Protein AF-A0A2M8Q648-F1 (afdb_monomer_lite)

Sequence (97 aa):
HCGGAPLAAVALETSASSARLRTTCADAYKGLIDAFAQKLTQAGYPLQQAQALATTIVASIEGAVILSRTQQSTSPMEQVRAALRTLLTQARAKRQD

InterPro domains:
  IPR036271 Tetracyclin repressor-like, C-terminal domain superfamily [SSF48498] (3-88)
  IPR054156 Transcriptional regulator LmrA/YxaF-like, C-terminal domain [PF21993] (3-82)

Radius of gyration: 15.3 Å; chains: 1; bounding box: 38×25×40 Å

Secondary structure (DSSP, 8-state):
------HHHHHHHHHTT-HHHHHHHHHHHHHHHHHHHHHHHHTT--HHHHHHHHHHHHHHHHHHHHHHHHTT-SHHHHHHHHHHHHHHHHHHHTT--

Foldseek 3Di:
DPPPQQLVVVLVVCVVPDPVVVVVSVVVLVVQLVVQLVVVVVVPADSVVSSVLSNVLSVQCSVLSVVCVVVVHNVSVVVSVVVSVVVSVVSVVVVVD

Structure (mmCIF, N/CA/C/O backbone):
data_AF-A0A2M8Q648-F1
#
_entry.id   AF-A0A2M8Q648-F1
#
loop_
_atom_site.group_PDB
_atom_site.id
_atom_site.type_symbol
_atom_site.label_atom_id
_atom_site.label_alt_id
_atom_site.label_comp_id
_atom_site.label_asym_id
_atom_site.label_entity_id
_atom_site.label_seq_id
_atom_site.pdbx_PDB_ins_code
_atom_site.Cartn_x
_atom_site.Cartn_y
_atom_site.Cartn_z
_atom_site.occupancy
_atom_site.B_iso_or_equiv
_atom_site.auth_seq_id
_atom_site.auth_comp_id
_atom_site.auth_asym_id
_atom_site.auth_atom_id
_atom_site.pdbx_PDB_model_num
ATOM 1 N N . HIS A 1 1 ? 20.147 -14.021 -3.816 1.00 32.44 1 HIS A N 1
ATOM 2 C CA . HIS A 1 1 ? 19.878 -12.618 -3.449 1.00 32.44 1 HIS A CA 1
ATOM 3 C C . HIS A 1 1 ? 18.477 -12.264 -3.952 1.00 32.44 1 HIS A C 1
ATOM 5 O O . HIS A 1 1 ? 18.268 -12.133 -5.147 1.00 32.44 1 HIS A O 1
ATOM 11 N N . CYS A 1 2 ? 17.465 -12.200 -3.089 1.00 31.33 2 CYS A N 1
ATOM 12 C CA . CYS A 1 2 ? 16.137 -11.758 -3.527 1.00 31.33 2 CYS A CA 1
ATOM 13 C C . CYS A 1 2 ? 16.141 -10.231 -3.547 1.00 31.33 2 CYS A C 1
ATOM 15 O O . CYS A 1 2 ? 15.837 -9.587 -2.547 1.00 31.33 2 CYS A O 1
ATOM 17 N N . GLY A 1 3 ? 16.576 -9.647 -4.665 1.00 42.22 3 GLY A N 1
ATOM 18 C CA . GLY A 1 3 ? 16.431 -8.217 -4.903 1.00 42.22 3 GLY A CA 1
ATOM 19 C C . GLY A 1 3 ? 14.945 -7.913 -5.029 1.00 42.22 3 GLY A C 1
ATOM 20 O O . GLY A 1 3 ? 14.403 -8.016 -6.121 1.00 42.22 3 GLY A O 1
ATOM 21 N N . GLY A 1 4 ? 14.278 -7.603 -3.914 1.00 43.22 4 GLY A N 1
ATOM 22 C CA . GLY A 1 4 ? 12.852 -7.276 -3.868 1.00 43.22 4 GLY A CA 1
ATOM 23 C C . GLY A 1 4 ? 12.591 -5.956 -4.575 1.00 43.22 4 GLY A C 1
ATOM 24 O O . GLY A 1 4 ? 12.537 -4.914 -3.922 1.00 43.22 4 GLY A O 1
ATOM 25 N N . ALA A 1 5 ? 12.578 -5.979 -5.911 1.00 54.47 5 ALA A N 1
ATOM 26 C CA . ALA A 1 5 ? 12.168 -4.855 -6.735 1.00 54.47 5 ALA A CA 1
ATOM 27 C C . ALA A 1 5 ? 10.765 -4.416 -6.322 1.00 54.47 5 ALA A C 1
ATOM 29 O O . ALA A 1 5 ? 9.950 -5.292 -6.031 1.00 54.47 5 ALA A O 1
ATOM 30 N N . PRO A 1 6 ? 10.486 -3.099 -6.255 1.00 61.62 6 PRO A N 1
ATOM 31 C CA . PRO A 1 6 ? 9.113 -2.660 -6.094 1.00 61.62 6 PRO A CA 1
ATOM 32 C C . PRO A 1 6 ? 8.298 -3.344 -7.183 1.00 61.62 6 PRO A C 1
ATOM 34 O O . PRO A 1 6 ? 8.748 -3.413 -8.337 1.00 61.62 6 PRO A O 1
ATOM 37 N N . LEU A 1 7 ? 7.127 -3.870 -6.818 1.00 64.75 7 LEU A N 1
ATOM 38 C CA . LEU A 1 7 ? 6.222 -4.465 -7.796 1.00 64.75 7 LEU A CA 1
ATOM 39 C C . LEU A 1 7 ? 5.955 -3.461 -8.922 1.00 64.75 7 LEU A C 1
ATOM 41 O O . LEU A 1 7 ? 5.717 -3.886 -10.045 1.00 64.75 7 LEU A O 1
ATOM 45 N N . ALA A 1 8 ? 6.092 -2.156 -8.650 1.00 60.22 8 ALA A N 1
ATOM 46 C CA . ALA A 1 8 ? 5.895 -1.088 -9.613 1.00 60.22 8 ALA A CA 1
ATOM 47 C C . ALA A 1 8 ? 7.000 -1.066 -10.665 1.00 60.22 8 ALA A C 1
ATOM 49 O O . ALA A 1 8 ? 6.693 -0.878 -11.833 1.00 60.22 8 ALA A O 1
ATOM 50 N N . ALA A 1 9 ? 8.262 -1.303 -10.291 1.00 61.34 9 ALA A N 1
ATOM 51 C CA . ALA A 1 9 ? 9.359 -1.384 -11.258 1.00 61.34 9 ALA A CA 1
ATOM 52 C C . ALA A 1 9 ? 9.197 -2.611 -12.161 1.00 61.34 9 ALA A C 1
ATOM 54 O O . ALA A 1 9 ? 9.260 -2.487 -13.380 1.00 61.34 9 ALA A O 1
ATOM 55 N N . VAL A 1 10 ? 8.860 -3.769 -11.577 1.00 61.28 10 VAL A N 1
ATOM 56 C CA . VAL A 1 10 ? 8.542 -4.975 -12.358 1.00 61.28 10 VAL A CA 1
ATOM 57 C C . VAL A 1 10 ? 7.332 -4.717 -13.254 1.00 61.28 10 VAL A C 1
ATOM 59 O O . VAL A 1 10 ? 7.386 -5.000 -14.443 1.00 61.28 10 VAL A O 1
ATOM 62 N N . ALA A 1 11 ? 6.257 -4.132 -12.733 1.00 58.12 11 ALA A N 1
ATOM 63 C CA . ALA A 1 11 ? 5.057 -3.837 -13.503 1.00 58.12 11 ALA A CA 1
ATOM 64 C C . ALA A 1 11 ? 5.322 -2.818 -14.623 1.00 58.12 11 ALA A C 1
ATOM 66 O O . ALA A 1 11 ? 4.816 -3.011 -15.722 1.00 58.12 11 ALA A O 1
ATOM 67 N N . LEU A 1 12 ? 6.126 -1.777 -14.391 1.00 57.72 12 LEU A N 1
ATOM 68 C CA . LEU A 1 12 ? 6.439 -0.735 -15.375 1.00 57.72 12 LEU A CA 1
ATOM 69 C C . LEU A 1 12 ? 7.328 -1.267 -16.502 1.00 57.72 12 LEU A C 1
ATOM 71 O O . LEU A 1 12 ? 6.906 -1.180 -17.657 1.00 57.72 12 LEU A O 1
ATOM 75 N N . GLU A 1 13 ? 8.469 -1.900 -16.194 1.00 56.34 13 GLU A N 1
ATOM 76 C CA . GLU A 1 13 ? 9.337 -2.532 -17.209 1.00 56.34 13 GLU A CA 1
ATOM 77 C C . GLU A 1 13 ? 8.578 -3.595 -18.018 1.00 56.34 13 GLU A C 1
ATOM 79 O O . GLU A 1 13 ? 8.767 -3.743 -19.226 1.00 56.34 13 GLU A O 1
ATOM 84 N N . THR A 1 14 ? 7.674 -4.322 -17.362 1.00 52.47 14 THR A N 1
ATOM 85 C CA . THR A 1 14 ? 7.005 -5.477 -17.967 1.00 52.47 14 THR A CA 1
ATOM 86 C C . THR A 1 14 ? 5.700 -5.109 -18.683 1.00 52.47 14 THR A C 1
ATOM 88 O O . THR A 1 14 ? 5.289 -5.793 -19.627 1.00 52.47 14 THR A O 1
ATOM 91 N N . SER A 1 15 ? 5.055 -4.000 -18.304 1.00 52.34 15 SER A N 1
ATOM 92 C CA . SER A 1 15 ? 3.818 -3.528 -18.938 1.00 52.34 15 SER A CA 1
ATOM 93 C C . SER A 1 15 ? 3.994 -3.191 -20.414 1.00 52.34 15 SER A C 1
ATOM 95 O O . SER A 1 15 ? 3.061 -3.400 -21.194 1.00 52.34 15 SER A O 1
ATOM 97 N N . ALA A 1 16 ? 5.195 -2.768 -20.806 1.00 52.38 16 ALA A N 1
ATOM 98 C CA . ALA A 1 16 ? 5.562 -2.495 -22.188 1.00 52.38 16 ALA A CA 1
ATOM 99 C C . ALA A 1 16 ? 5.745 -3.771 -23.039 1.00 52.38 16 ALA A C 1
ATOM 101 O O . ALA A 1 16 ? 5.706 -3.686 -24.262 1.00 52.38 16 ALA A O 1
ATOM 102 N N . SER A 1 17 ? 5.911 -4.953 -22.423 1.00 57.56 17 SER A N 1
ATOM 103 C CA . SER A 1 17 ? 6.374 -6.169 -23.115 1.00 57.56 17 SER A CA 1
ATOM 104 C C . SER A 1 17 ? 5.333 -7.301 -23.213 1.00 57.56 17 SER A C 1
ATOM 106 O O . SER A 1 17 ? 5.370 -8.075 -24.168 1.00 57.56 17 SER A O 1
ATOM 108 N N . SER A 1 18 ? 4.360 -7.419 -22.290 1.00 64.12 18 SER A N 1
ATOM 109 C CA . SER A 1 18 ? 3.352 -8.500 -22.358 1.00 64.12 18 SER A CA 1
ATOM 110 C C . SER A 1 18 ? 2.042 -8.214 -21.613 1.00 64.12 18 SER A C 1
ATOM 112 O O . SER A 1 18 ? 2.034 -7.890 -20.426 1.00 64.12 18 SER A O 1
ATOM 114 N N . ALA A 1 19 ? 0.904 -8.429 -22.286 1.00 70.25 19 ALA A N 1
ATOM 115 C CA . ALA A 1 19 ? -0.433 -8.296 -21.697 1.00 70.25 19 ALA A CA 1
ATOM 116 C C . ALA A 1 19 ? -0.683 -9.265 -20.531 1.00 70.25 19 ALA A C 1
ATOM 118 O O . ALA A 1 19 ? -1.300 -8.881 -19.543 1.00 70.25 19 ALA A O 1
ATOM 119 N N . ARG A 1 20 ? -0.150 -10.492 -20.614 1.00 70.50 20 ARG A N 1
ATOM 120 C CA . ARG A 1 20 ? -0.288 -11.509 -19.560 1.00 70.50 20 ARG A CA 1
ATOM 121 C C . ARG A 1 20 ? 0.333 -11.037 -18.245 1.00 70.50 20 ARG A C 1
ATOM 123 O O . ARG A 1 20 ? -0.266 -11.195 -17.190 1.00 70.50 20 ARG A O 1
ATOM 130 N N . LEU A 1 21 ? 1.514 -10.431 -18.322 1.00 65.94 21 LEU A N 1
ATOM 131 C CA . LEU A 1 21 ? 2.243 -9.970 -17.143 1.00 65.94 21 LEU A CA 1
ATOM 132 C C . LEU A 1 21 ? 1.594 -8.725 -16.521 1.00 65.94 21 LEU A C 1
ATOM 134 O O . LEU A 1 21 ? 1.547 -8.627 -15.298 1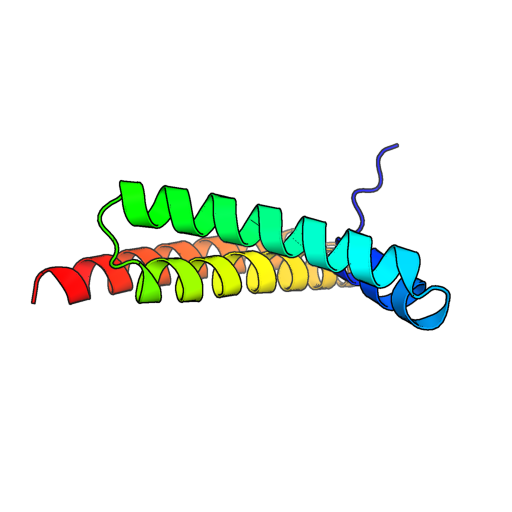.00 65.94 21 LEU A O 1
ATOM 138 N N . ARG A 1 22 ? 0.994 -7.833 -17.330 1.00 73.06 22 ARG A N 1
ATOM 139 C CA . ARG A 1 22 ? 0.154 -6.736 -16.808 1.00 73.06 22 ARG A CA 1
ATOM 140 C C . ARG A 1 22 ? -0.996 -7.257 -15.953 1.00 73.06 22 ARG A C 1
ATOM 142 O O . ARG A 1 22 ? -1.201 -6.745 -14.857 1.00 73.06 22 ARG A O 1
ATOM 149 N N . THR A 1 23 ? -1.715 -8.272 -16.435 1.00 78.56 23 THR A N 1
ATOM 150 C CA . THR A 1 23 ? -2.818 -8.893 -15.687 1.00 78.56 23 THR A CA 1
ATOM 151 C C . THR A 1 23 ? -2.322 -9.492 -14.375 1.00 78.56 23 THR A C 1
ATOM 153 O O . THR A 1 23 ? -2.863 -9.171 -13.326 1.00 78.56 23 THR A O 1
ATOM 156 N N . THR A 1 24 ? -1.229 -10.260 -14.399 1.00 79.56 24 THR A N 1
ATOM 157 C CA . THR A 1 24 ? -0.661 -10.846 -13.175 1.00 79.56 24 THR A CA 1
ATOM 158 C C . THR A 1 24 ? -0.238 -9.786 -12.151 1.00 79.56 24 THR A C 1
ATOM 160 O O . THR A 1 24 ? -0.507 -9.944 -10.963 1.00 79.56 24 THR A O 1
ATOM 163 N N . CYS A 1 25 ? 0.393 -8.688 -12.582 1.00 79.00 25 CYS A N 1
ATOM 164 C CA . CYS A 1 25 ? 0.740 -7.585 -11.682 1.00 79.00 25 CYS A CA 1
ATOM 165 C C . CYS A 1 25 ? -0.508 -6.891 -11.117 1.00 79.00 25 CYS A C 1
ATOM 167 O O . CYS A 1 25 ? -0.543 -6.585 -9.926 1.00 79.00 25 CYS A O 1
ATOM 169 N N . ALA A 1 26 ? -1.532 -6.661 -11.944 1.00 84.44 26 ALA A N 1
ATOM 170 C CA . ALA A 1 26 ? -2.794 -6.077 -11.495 1.00 84.44 26 ALA A CA 1
ATOM 171 C C . ALA A 1 26 ? -3.480 -6.959 -10.440 1.00 84.44 26 ALA A C 1
ATOM 173 O O . ALA A 1 26 ? -3.916 -6.444 -9.412 1.00 84.44 26 ALA A O 1
ATOM 174 N N . ASP A 1 27 ? -3.496 -8.277 -10.645 1.00 85.94 27 ASP A N 1
ATOM 175 C CA . ASP A 1 27 ? -4.055 -9.239 -9.691 1.00 85.94 27 ASP A CA 1
ATOM 176 C C . ASP A 1 27 ? -3.258 -9.269 -8.381 1.00 85.94 27 ASP A C 1
ATOM 178 O O . ASP A 1 27 ? -3.843 -9.287 -7.297 1.00 85.94 27 ASP A O 1
ATOM 182 N N . ALA A 1 28 ? -1.925 -9.202 -8.456 1.00 87.19 28 ALA A N 1
ATOM 183 C CA . ALA A 1 28 ? -1.071 -9.129 -7.272 1.00 87.19 28 ALA A CA 1
ATOM 184 C C . ALA A 1 28 ? -1.339 -7.853 -6.455 1.00 87.19 28 ALA A C 1
ATOM 186 O O . ALA A 1 28 ? -1.520 -7.921 -5.237 1.00 87.19 28 ALA A O 1
ATOM 187 N N . TYR A 1 29 ? -1.430 -6.694 -7.116 1.00 88.00 29 TYR A N 1
ATOM 188 C CA . TYR A 1 29 ? -1.778 -5.441 -6.447 1.00 88.00 29 TYR A CA 1
ATOM 189 C C . TYR A 1 29 ? -3.178 -5.465 -5.857 1.00 88.00 29 TYR A C 1
ATOM 191 O O . TYR A 1 29 ? -3.365 -5.028 -4.722 1.00 88.00 29 TYR A O 1
ATOM 199 N N . LYS A 1 30 ? -4.147 -6.003 -6.599 1.00 92.06 30 LYS A N 1
ATOM 200 C CA . LYS A 1 30 ? -5.510 -6.184 -6.110 1.00 92.06 30 LYS A CA 1
ATOM 201 C C . LYS A 1 30 ? -5.516 -7.038 -4.843 1.00 92.06 30 LYS A C 1
ATOM 203 O O . LYS A 1 30 ? -6.093 -6.614 -3.850 1.00 92.06 30 LYS A O 1
ATOM 208 N N . GLY A 1 31 ? -4.799 -8.162 -4.832 1.00 91.94 31 GLY A N 1
ATOM 209 C CA . GLY A 1 31 ? -4.679 -9.025 -3.655 1.00 91.94 31 GLY A CA 1
ATOM 210 C C . GLY A 1 31 ? -4.074 -8.315 -2.439 1.00 91.94 31 GLY A C 1
ATOM 211 O O . GLY A 1 31 ? -4.573 -8.470 -1.324 1.00 91.94 31 GLY A O 1
ATOM 212 N N . LEU A 1 32 ? -3.040 -7.490 -2.639 1.00 92.25 32 LEU A N 1
ATOM 213 C CA . LEU A 1 32 ? -2.452 -6.686 -1.561 1.00 92.25 32 LEU A CA 1
ATOM 214 C C . LEU A 1 32 ? -3.433 -5.634 -1.027 1.00 92.25 32 LEU A C 1
ATOM 216 O O . LEU A 1 32 ? -3.600 -5.513 0.188 1.00 92.25 32 LEU A O 1
ATOM 220 N N . ILE A 1 33 ? -4.092 -4.889 -1.920 1.00 96.00 33 ILE A N 1
ATOM 221 C CA . ILE A 1 33 ? -5.084 -3.870 -1.550 1.00 96.00 33 ILE A CA 1
ATOM 222 C C . ILE A 1 33 ? -6.246 -4.519 -0.793 1.00 96.00 33 ILE A C 1
ATOM 224 O O . ILE A 1 33 ? -6.617 -4.034 0.274 1.00 96.00 33 ILE A O 1
ATOM 228 N N . ASP A 1 34 ? -6.771 -5.640 -1.286 1.00 96.75 34 ASP A N 1
ATOM 229 C CA . ASP A 1 34 ? -7.882 -6.357 -0.661 1.00 96.75 34 ASP A CA 1
ATOM 230 C C . ASP A 1 34 ? -7.492 -6.871 0.737 1.00 96.75 34 ASP A C 1
ATOM 232 O O . ASP A 1 34 ? -8.264 -6.723 1.688 1.00 96.75 34 ASP A O 1
ATOM 236 N N . ALA A 1 35 ? -6.265 -7.377 0.916 1.00 96.69 35 ALA A N 1
ATOM 237 C CA . ALA A 1 35 ? -5.765 -7.810 2.223 1.00 96.69 35 ALA A CA 1
ATOM 238 C C . ALA A 1 35 ? -5.658 -6.650 3.234 1.00 96.69 35 ALA A C 1
ATOM 240 O O . ALA A 1 35 ? -6.034 -6.802 4.403 1.00 96.69 35 ALA A O 1
ATOM 241 N N . PHE A 1 36 ? -5.172 -5.479 2.808 1.00 96.94 36 PHE A N 1
ATOM 242 C CA . PHE A 1 36 ? -5.142 -4.288 3.665 1.00 96.94 36 PHE A CA 1
ATOM 243 C C . PHE A 1 36 ? -6.549 -3.770 3.970 1.00 96.94 36 PHE A C 1
ATOM 245 O O . PHE A 1 36 ? -6.840 -3.461 5.128 1.00 96.94 36 PHE A O 1
ATOM 252 N N . ALA A 1 37 ? -7.431 -3.718 2.971 1.00 97.69 37 ALA A N 1
ATOM 253 C CA . ALA A 1 37 ? -8.811 -3.279 3.144 1.00 97.69 37 ALA A CA 1
ATOM 254 C C . ALA A 1 37 ? -9.543 -4.184 4.141 1.00 97.69 37 ALA A C 1
ATOM 256 O O . ALA A 1 37 ? -10.166 -3.683 5.073 1.00 97.69 37 ALA A O 1
ATOM 257 N N . GLN A 1 38 ? -9.377 -5.506 4.031 1.00 97.69 38 GLN A N 1
ATOM 258 C CA . GLN A 1 38 ? -9.956 -6.465 4.969 1.00 97.69 38 GLN A CA 1
ATOM 259 C C . GLN A 1 38 ? -9.465 -6.229 6.403 1.00 97.69 38 GLN A C 1
ATOM 261 O O . GLN A 1 38 ? -10.275 -6.192 7.331 1.00 97.69 38 GLN A O 1
ATOM 266 N N . LYS A 1 39 ? -8.156 -6.023 6.601 1.00 96.75 39 LYS A N 1
ATOM 267 C CA . LYS A 1 39 ? -7.592 -5.713 7.926 1.00 96.75 39 LYS A CA 1
ATOM 268 C C . LYS A 1 39 ? -8.149 -4.411 8.501 1.00 96.75 39 LYS A C 1
ATOM 270 O O . LYS A 1 39 ? -8.458 -4.353 9.689 1.00 96.75 39 LYS A O 1
ATOM 275 N N . LEU A 1 40 ? -8.296 -3.377 7.677 1.00 96.31 40 LEU A N 1
ATOM 276 C CA . LEU A 1 40 ? -8.876 -2.102 8.098 1.00 96.31 40 LEU A CA 1
ATOM 277 C C . LEU A 1 40 ? -10.364 -2.258 8.437 1.00 96.31 40 LEU A C 1
ATOM 279 O O . LEU A 1 40 ? -10.804 -1.790 9.482 1.00 96.31 40 LEU A O 1
ATOM 283 N N . THR A 1 41 ? -11.140 -2.988 7.640 1.00 96.31 41 THR A N 1
ATOM 284 C CA . THR A 1 41 ? -12.544 -3.276 7.966 1.00 96.31 41 THR A CA 1
ATOM 285 C C . THR A 1 41 ? -12.674 -4.050 9.282 1.00 96.31 41 THR A C 1
ATOM 287 O O . THR A 1 41 ? -13.483 -3.673 10.126 1.00 96.31 41 THR A O 1
ATOM 290 N N . GLN A 1 42 ? -11.825 -5.055 9.524 1.00 96.06 42 GLN A N 1
ATOM 291 C CA . GLN A 1 42 ? -11.768 -5.775 10.809 1.00 96.06 42 GLN A CA 1
ATOM 292 C C . GLN A 1 42 ? -11.397 -4.862 11.989 1.00 96.06 42 GLN A C 1
ATOM 294 O O . GLN A 1 42 ? -11.847 -5.085 13.109 1.00 96.06 42 GLN A O 1
ATOM 299 N N . ALA A 1 43 ? -10.614 -3.809 11.745 1.00 93.25 43 ALA A N 1
ATOM 300 C CA . ALA A 1 43 ? -10.271 -2.796 12.741 1.00 93.25 43 ALA A CA 1
ATOM 301 C C . ALA A 1 43 ? -11.376 -1.738 12.963 1.00 93.25 43 ALA A C 1
ATOM 303 O O . ALA A 1 43 ? -11.172 -0.810 13.759 1.00 93.25 43 ALA A O 1
ATOM 304 N N . GLY A 1 44 ? -12.523 -1.875 12.284 1.00 93.75 44 GLY A N 1
ATOM 305 C CA . GLY A 1 44 ? -13.718 -1.045 12.451 1.00 93.75 44 GLY A CA 1
ATOM 306 C C . GLY A 1 44 ? -13.848 0.120 11.466 1.00 93.75 44 GLY A C 1
ATOM 307 O O . GLY A 1 44 ? -14.655 1.018 11.706 1.00 93.75 44 GLY A O 1
ATOM 308 N N . TYR A 1 45 ? -13.062 0.149 10.386 1.00 94.56 45 TYR A N 1
ATOM 309 C CA . TYR A 1 45 ? -13.196 1.178 9.350 1.00 94.56 45 TYR A CA 1
ATOM 310 C C . TYR A 1 45 ? -14.355 0.843 8.388 1.00 94.56 45 TYR A C 1
ATOM 312 O O . TYR A 1 45 ? -14.483 -0.317 7.979 1.00 94.56 45 TYR A O 1
ATOM 320 N N . PRO A 1 46 ? -15.167 1.832 7.960 1.00 94.00 46 PRO A N 1
ATOM 321 C CA . PRO A 1 46 ? -16.153 1.643 6.897 1.00 94.00 46 PRO A CA 1
ATOM 322 C C . PRO A 1 46 ? -15.499 1.107 5.621 1.00 94.00 46 PRO A C 1
ATOM 324 O O . PRO A 1 46 ? -14.412 1.553 5.254 1.00 94.00 46 PRO A O 1
ATOM 327 N N . LEU A 1 47 ? -16.169 0.192 4.915 1.00 92.19 47 LEU A N 1
ATOM 328 C CA . LEU A 1 47 ? -15.603 -0.514 3.757 1.00 92.19 47 LEU A CA 1
ATOM 329 C C . LEU A 1 47 ? -15.007 0.432 2.701 1.00 92.19 47 LEU A C 1
ATOM 331 O O . LEU A 1 47 ? -13.879 0.232 2.261 1.00 92.19 47 LEU A O 1
ATOM 335 N N . GLN A 1 48 ? -15.735 1.488 2.332 1.00 92.44 48 GLN A N 1
ATOM 336 C CA . GLN A 1 48 ? -15.276 2.454 1.330 1.00 92.44 48 GLN A CA 1
ATOM 337 C C . GLN A 1 48 ? -14.001 3.186 1.781 1.00 92.44 48 GLN A C 1
ATOM 339 O O . GLN A 1 48 ? -13.070 3.370 0.998 1.00 92.44 48 GLN A O 1
ATOM 344 N N . GLN A 1 49 ? -13.927 3.558 3.062 1.00 94.75 49 GLN A N 1
ATOM 345 C CA . GLN A 1 49 ? -12.750 4.209 3.632 1.00 94.75 49 GLN A CA 1
ATOM 346 C C . GLN A 1 49 ? -11.573 3.231 3.747 1.00 94.75 49 GLN A C 1
ATOM 348 O O . GLN A 1 49 ? -10.439 3.599 3.448 1.00 94.75 49 GLN A O 1
ATOM 353 N N . ALA A 1 50 ? -11.837 1.982 4.137 1.00 96.31 50 ALA A N 1
ATOM 354 C CA . ALA A 1 50 ? -10.843 0.919 4.219 1.00 96.31 50 ALA A CA 1
ATOM 355 C C . ALA A 1 50 ? -10.199 0.634 2.854 1.00 96.31 50 ALA A C 1
ATOM 357 O O . ALA A 1 50 ? -8.978 0.528 2.773 1.00 96.31 50 ALA A O 1
ATOM 358 N N . GLN A 1 51 ? -10.998 0.578 1.783 1.00 96.62 51 GLN A N 1
ATOM 359 C CA . GLN A 1 51 ? -10.496 0.419 0.415 1.00 96.62 51 GLN A CA 1
ATOM 360 C C . GLN A 1 51 ? -9.601 1.591 -0.002 1.00 96.62 51 GLN A C 1
ATOM 362 O O . GLN A 1 51 ? -8.477 1.368 -0.449 1.00 96.62 51 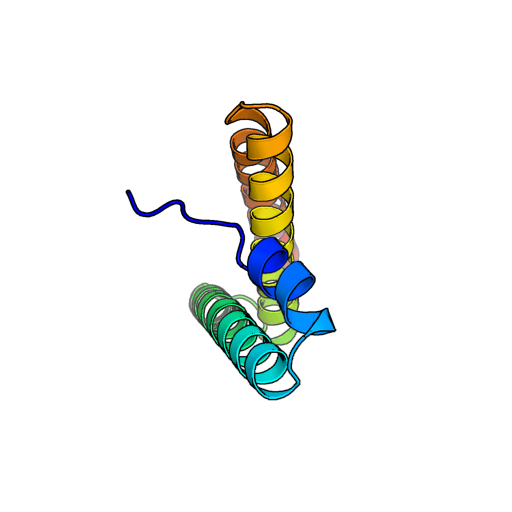GLN A O 1
ATOM 367 N N . ALA A 1 52 ? -10.052 2.832 0.205 1.00 96.56 52 ALA A N 1
ATOM 368 C CA . ALA A 1 52 ? -9.263 4.014 -0.141 1.00 96.56 52 ALA A CA 1
ATOM 369 C C . ALA A 1 52 ? -7.921 4.054 0.616 1.00 96.56 52 ALA A C 1
ATOM 371 O O . ALA A 1 52 ? -6.866 4.230 0.006 1.00 96.56 52 ALA A O 1
ATOM 372 N N . LEU A 1 53 ? -7.946 3.817 1.932 1.00 97.19 53 LEU A N 1
ATOM 373 C CA . LEU A 1 53 ? -6.743 3.773 2.769 1.00 97.19 53 LEU A CA 1
ATOM 374 C C . LEU A 1 53 ? -5.798 2.635 2.364 1.00 97.19 53 LEU A C 1
ATOM 376 O O . LEU A 1 53 ? -4.586 2.837 2.337 1.00 97.19 53 LEU A O 1
ATOM 380 N N . ALA A 1 54 ? -6.327 1.460 2.019 1.00 97.19 54 ALA A N 1
ATOM 381 C CA . ALA A 1 54 ? -5.528 0.335 1.546 1.00 97.19 54 ALA A CA 1
ATOM 382 C C . ALA A 1 54 ? -4.767 0.672 0.2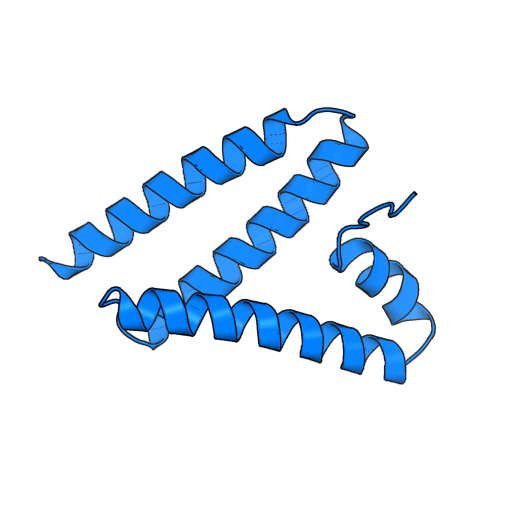56 1.00 97.19 54 ALA A C 1
ATOM 384 O O . ALA A 1 54 ? -3.559 0.435 0.175 1.00 97.19 54 ALA A O 1
ATOM 385 N N . THR A 1 55 ? -5.436 1.292 -0.720 1.00 96.88 55 THR A N 1
ATOM 386 C CA . THR A 1 55 ? -4.780 1.779 -1.942 1.00 96.88 55 THR A CA 1
ATOM 387 C C . THR A 1 55 ? -3.694 2.805 -1.620 1.00 96.88 55 THR A C 1
ATOM 389 O O . THR A 1 55 ? -2.584 2.697 -2.143 1.00 96.88 55 THR A O 1
ATOM 392 N N . THR A 1 56 ? -3.965 3.763 -0.725 1.00 97.50 56 THR A N 1
ATOM 393 C CA . THR A 1 56 ? -2.968 4.759 -0.300 1.00 97.50 56 THR A CA 1
ATOM 394 C C . THR A 1 56 ? -1.746 4.113 0.349 1.00 97.50 56 THR A C 1
ATOM 396 O O . THR A 1 56 ? -0.624 4.519 0.047 1.00 97.50 56 THR A O 1
ATOM 399 N N . ILE A 1 57 ? -1.932 3.102 1.204 1.00 96.50 57 ILE A N 1
ATOM 400 C CA . ILE A 1 57 ? -0.830 2.373 1.850 1.00 96.50 57 ILE A CA 1
ATOM 401 C C . ILE A 1 57 ? 0.064 1.722 0.794 1.00 96.50 57 ILE A C 1
ATOM 403 O O . ILE A 1 57 ? 1.273 1.956 0.797 1.00 96.50 57 ILE A O 1
ATOM 407 N N . VAL A 1 58 ? -0.521 0.950 -0.127 1.00 95.38 58 VAL A N 1
ATOM 408 C CA . VAL A 1 58 ? 0.237 0.239 -1.169 1.00 95.38 58 VAL A CA 1
ATOM 409 C C . VAL A 1 58 ? 0.985 1.225 -2.065 1.00 95.38 58 VAL A C 1
ATOM 411 O O . VAL A 1 58 ? 2.193 1.086 -2.243 1.00 95.38 58 VAL A O 1
ATOM 414 N N . ALA A 1 59 ? 0.310 2.270 -2.553 1.00 95.00 59 ALA A N 1
ATOM 415 C CA . ALA A 1 59 ? 0.934 3.291 -3.393 1.00 95.00 59 ALA A CA 1
ATOM 416 C C . ALA A 1 59 ? 2.092 4.012 -2.676 1.00 95.00 59 ALA A C 1
ATOM 418 O O . ALA A 1 59 ? 3.145 4.249 -3.270 1.00 95.00 59 ALA A O 1
ATOM 419 N N . SER A 1 60 ? 1.920 4.323 -1.387 1.00 96.19 60 SER A N 1
ATOM 420 C CA . SER A 1 60 ? 2.946 5.004 -0.587 1.00 96.19 60 SER A CA 1
ATOM 421 C C . SER A 1 60 ? 4.170 4.118 -0.355 1.00 96.19 60 SER A C 1
ATOM 423 O O . SER A 1 60 ? 5.297 4.603 -0.435 1.00 96.19 60 SER A O 1
ATOM 425 N N . ILE A 1 61 ? 3.966 2.821 -0.096 1.00 93.81 61 ILE A N 1
ATOM 426 C CA . ILE A 1 61 ? 5.061 1.855 0.066 1.00 93.81 61 ILE A CA 1
ATOM 427 C C . ILE A 1 61 ? 5.833 1.706 -1.247 1.00 93.81 61 ILE A C 1
ATOM 429 O O . ILE A 1 61 ? 7.057 1.798 -1.230 1.00 93.81 61 ILE A O 1
ATOM 433 N N . GLU A 1 62 ? 5.151 1.535 -2.381 1.00 92.12 62 GLU A N 1
ATOM 434 C CA . GLU A 1 62 ? 5.807 1.426 -3.693 1.00 92.12 62 GLU A CA 1
ATOM 435 C C . GLU A 1 62 ? 6.648 2.672 -4.009 1.00 92.12 62 GLU A C 1
ATOM 437 O O . GLU A 1 62 ? 7.825 2.556 -4.362 1.00 92.12 62 GLU A O 1
ATOM 442 N N . GLY A 1 63 ? 6.089 3.868 -3.789 1.00 91.75 63 GLY A N 1
ATOM 443 C CA . GLY A 1 63 ? 6.819 5.128 -3.942 1.00 91.75 63 GLY A CA 1
ATOM 444 C C . GLY A 1 63 ? 8.030 5.230 -3.009 1.00 91.75 63 GLY A C 1
ATOM 445 O O . GLY A 1 63 ? 9.117 5.613 -3.446 1.00 91.75 63 GLY A O 1
ATOM 446 N N . ALA A 1 64 ? 7.884 4.823 -1.745 1.00 94.44 64 ALA A N 1
ATOM 447 C CA . ALA A 1 64 ? 8.992 4.791 -0.795 1.00 94.44 64 ALA A CA 1
ATOM 448 C C . ALA A 1 64 ? 10.092 3.815 -1.216 1.00 94.44 64 ALA A C 1
ATOM 450 O O . ALA A 1 64 ? 11.263 4.163 -1.111 1.00 94.44 64 ALA A O 1
ATOM 451 N N . VAL A 1 65 ? 9.753 2.622 -1.719 1.00 90.50 65 VAL A N 1
ATOM 452 C CA . VAL A 1 65 ? 10.749 1.654 -2.205 1.00 90.50 65 VAL A CA 1
ATOM 453 C C . VAL A 1 65 ? 11.530 2.230 -3.386 1.00 90.50 65 VAL A C 1
ATOM 455 O O . VAL A 1 65 ? 12.757 2.103 -3.411 1.00 90.50 65 VAL A O 1
ATOM 458 N N . ILE A 1 66 ? 10.850 2.879 -4.339 1.00 90.75 66 ILE A N 1
ATOM 459 C CA . ILE A 1 66 ? 11.501 3.551 -5.474 1.00 90.75 66 ILE A CA 1
ATOM 460 C C . ILE A 1 66 ? 12.482 4.608 -4.955 1.00 90.75 66 ILE A C 1
ATOM 462 O O . ILE A 1 66 ? 13.678 4.522 -5.232 1.00 90.75 66 ILE A O 1
ATOM 466 N N . LEU A 1 67 ? 12.005 5.546 -4.133 1.00 94.00 67 LEU A N 1
ATOM 467 C CA . LEU A 1 67 ? 12.825 6.630 -3.588 1.00 94.00 67 LEU A CA 1
ATOM 468 C C . LEU A 1 67 ? 13.995 6.111 -2.748 1.00 94.00 67 LEU A C 1
ATOM 470 O O . LEU A 1 67 ? 15.112 6.605 -2.887 1.00 94.00 67 LEU A O 1
ATOM 474 N N . SER A 1 68 ? 13.764 5.101 -1.911 1.00 93.31 68 SER A N 1
ATOM 475 C CA . SER A 1 68 ? 14.796 4.496 -1.071 1.00 93.31 68 SER A CA 1
ATOM 476 C C . SER A 1 68 ? 15.920 3.875 -1.885 1.00 93.31 68 SER A C 1
ATOM 478 O O . SER A 1 68 ? 17.084 3.960 -1.497 1.00 93.31 68 SER A O 1
ATOM 480 N N . ARG A 1 69 ? 15.595 3.273 -3.030 1.00 88.69 69 ARG A N 1
ATOM 481 C CA . ARG A 1 69 ? 16.592 2.707 -3.942 1.00 88.69 69 ARG A CA 1
ATOM 482 C C . ARG A 1 69 ? 17.353 3.790 -4.682 1.00 88.69 69 ARG A C 1
ATOM 484 O O . ARG A 1 69 ? 18.578 3.740 -4.701 1.00 88.69 69 ARG A O 1
ATOM 491 N N . THR A 1 70 ? 16.645 4.774 -5.234 1.00 91.31 70 THR A N 1
ATOM 492 C CA . THR A 1 70 ? 17.259 5.902 -5.948 1.00 91.31 70 THR A CA 1
ATOM 493 C C . THR A 1 70 ? 18.208 6.691 -5.048 1.00 91.31 70 THR A C 1
ATOM 495 O O . THR A 1 70 ? 19.272 7.101 -5.492 1.00 91.31 70 THR A O 1
ATOM 498 N N . GLN A 1 71 ? 17.848 6.872 -3.777 1.00 94.56 71 GLN A N 1
ATOM 499 C CA . GLN A 1 71 ? 18.641 7.624 -2.800 1.00 94.56 71 GLN A CA 1
ATOM 500 C C . GLN A 1 71 ? 19.607 6.745 -1.990 1.00 94.56 71 GLN A C 1
ATOM 502 O O . GLN A 1 71 ? 20.297 7.262 -1.117 1.00 94.56 71 GLN A O 1
ATOM 507 N N . GLN A 1 72 ? 19.614 5.425 -2.218 1.00 94.44 72 GLN A N 1
ATOM 508 C CA . GLN A 1 72 ? 20.359 4.440 -1.419 1.00 94.44 72 GLN A CA 1
ATOM 509 C C . GLN A 1 72 ? 20.174 4.636 0.100 1.00 94.44 72 GLN A C 1
ATOM 511 O O . GLN A 1 72 ? 21.115 4.536 0.886 1.00 94.44 72 GLN A O 1
ATOM 516 N N . SER A 1 73 ? 18.943 4.937 0.518 1.00 94.94 73 SER A N 1
ATOM 517 C CA . SER A 1 73 ? 18.612 5.346 1.884 1.00 94.94 73 SER A CA 1
ATOM 518 C C . SER A 1 73 ? 17.274 4.773 2.331 1.00 94.94 73 SER A C 1
ATOM 520 O O . SER A 1 73 ? 16.311 4.711 1.572 1.00 94.94 73 SER A O 1
ATOM 522 N N . THR A 1 74 ? 17.166 4.396 3.601 1.00 93.38 74 THR A N 1
ATOM 523 C CA . THR A 1 74 ? 15.906 3.934 4.208 1.00 93.38 74 THR A CA 1
ATOM 524 C C . THR A 1 74 ? 15.005 5.084 4.669 1.00 93.38 74 THR A C 1
ATOM 526 O O . THR A 1 74 ? 13.860 4.845 5.053 1.00 93.38 74 THR A O 1
ATOM 529 N N . SER A 1 75 ? 15.480 6.333 4.589 1.00 97.31 75 SER A N 1
ATOM 530 C CA . SER A 1 75 ? 14.753 7.524 5.050 1.00 97.31 75 SER A CA 1
ATOM 531 C C . SER A 1 75 ? 13.363 7.702 4.408 1.00 97.31 75 SER A C 1
ATOM 533 O O . SER A 1 75 ? 12.412 7.946 5.151 1.00 97.31 75 SER A O 1
ATOM 535 N N . PRO A 1 76 ? 13.157 7.498 3.088 1.00 97.44 76 PRO A N 1
ATOM 536 C CA . PRO A 1 76 ? 11.817 7.587 2.493 1.00 97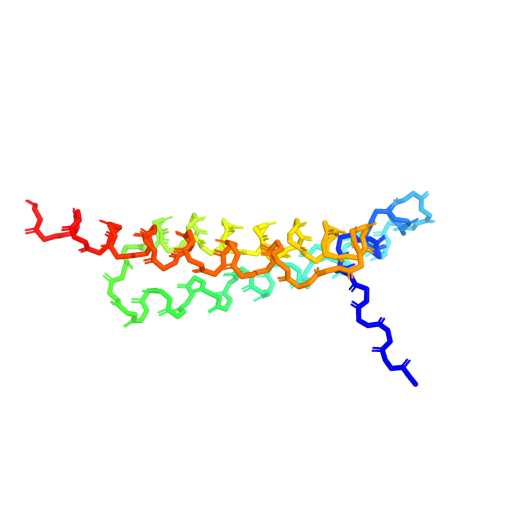.44 76 PRO A CA 1
ATOM 537 C C . PRO A 1 76 ? 10.803 6.605 3.098 1.00 97.44 76 PRO A C 1
ATOM 539 O O . PRO A 1 76 ? 9.651 6.966 3.334 1.00 97.44 76 PRO A O 1
ATOM 542 N N . MET A 1 77 ? 11.233 5.379 3.410 1.00 95.44 77 MET A N 1
ATOM 543 C CA . MET A 1 77 ? 10.382 4.379 4.063 1.00 95.44 77 MET A CA 1
ATOM 544 C C . MET A 1 77 ? 10.008 4.793 5.491 1.00 95.44 77 MET A C 1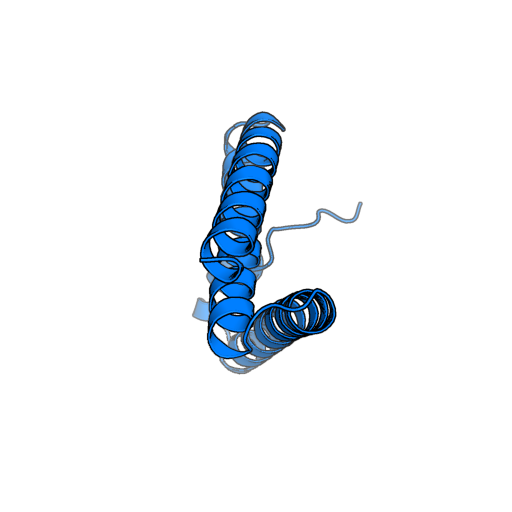
ATOM 546 O O . MET A 1 77 ? 8.862 4.627 5.910 1.00 95.44 77 MET A O 1
ATOM 550 N N . GLU A 1 78 ? 10.958 5.372 6.227 1.00 97.38 78 GLU A N 1
ATOM 551 C CA . GLU A 1 78 ? 10.723 5.912 7.568 1.00 97.38 78 GLU A CA 1
ATOM 552 C C . GLU A 1 78 ? 9.680 7.039 7.552 1.00 97.38 78 GLU A C 1
ATOM 554 O O . GLU A 1 78 ? 8.732 7.043 8.341 1.00 97.38 78 GLU A O 1
ATOM 559 N N . GLN A 1 79 ? 9.809 7.961 6.597 1.00 97.94 79 GLN A N 1
ATOM 560 C CA . GLN A 1 79 ? 8.879 9.076 6.423 1.00 97.94 79 GLN A CA 1
ATOM 561 C C . GLN A 1 79 ? 7.470 8.587 6.070 1.00 97.94 79 GLN A C 1
ATOM 563 O O . GLN A 1 79 ? 6.495 9.020 6.689 1.00 97.94 79 GLN A O 1
ATOM 568 N N . VAL A 1 80 ? 7.351 7.635 5.136 1.00 98.00 80 VAL A N 1
ATOM 569 C CA . VAL A 1 80 ? 6.057 7.031 4.781 1.00 98.00 80 VAL A CA 1
ATOM 570 C C . VAL A 1 80 ? 5.438 6.300 5.968 1.00 98.00 80 VAL A C 1
ATOM 572 O O . VAL A 1 80 ? 4.239 6.445 6.209 1.00 98.00 80 VAL A O 1
ATOM 575 N N . ARG A 1 81 ? 6.228 5.582 6.774 1.00 96.88 81 ARG A N 1
ATOM 576 C CA . ARG A 1 81 ? 5.729 4.951 8.003 1.00 96.88 81 ARG A CA 1
ATOM 577 C C . ARG A 1 81 ? 5.122 5.977 8.959 1.00 96.88 81 ARG A C 1
ATOM 579 O O . ARG A 1 81 ? 4.016 5.758 9.459 1.00 96.88 81 ARG A O 1
ATOM 586 N N . ALA A 1 82 ? 5.826 7.078 9.222 1.00 97.81 82 ALA A N 1
ATOM 587 C CA . ALA A 1 82 ? 5.334 8.136 10.100 1.00 97.81 82 ALA A CA 1
ATOM 588 C C . ALA A 1 82 ? 4.047 8.778 9.550 1.00 97.81 82 ALA A C 1
ATOM 590 O O . ALA A 1 82 ? 3.064 8.912 10.282 1.00 97.81 82 ALA A O 1
ATOM 591 N N . ALA A 1 83 ? 4.014 9.089 8.251 1.00 97.94 83 ALA A N 1
ATOM 592 C CA . ALA A 1 83 ? 2.851 9.679 7.592 1.00 97.94 83 ALA A CA 1
ATOM 593 C C . ALA A 1 83 ? 1.622 8.753 7.622 1.00 97.94 83 ALA A C 1
ATOM 595 O O . ALA A 1 83 ? 0.530 9.191 7.991 1.00 97.94 83 ALA A O 1
ATOM 596 N N . LEU A 1 84 ? 1.792 7.463 7.308 1.00 97.31 84 LEU A N 1
ATOM 597 C CA . LEU A 1 84 ? 0.699 6.487 7.328 1.00 97.31 84 LEU A CA 1
ATOM 598 C C . LEU A 1 84 ? 0.141 6.279 8.742 1.00 97.31 84 LEU A C 1
ATOM 600 O O . LEU A 1 84 ? -1.075 6.183 8.904 1.00 97.31 84 LEU A O 1
ATOM 604 N N . ARG A 1 85 ? 0.990 6.267 9.781 1.00 96.31 85 ARG A N 1
ATOM 605 C CA . ARG A 1 85 ? 0.520 6.206 11.179 1.00 96.31 85 ARG A CA 1
ATOM 606 C C . ARG A 1 85 ? -0.376 7.392 11.524 1.00 96.31 85 ARG A C 1
ATOM 608 O O . ARG A 1 85 ? -1.443 7.196 12.109 1.00 96.31 85 ARG A O 1
ATOM 615 N N . THR A 1 86 ? 0.039 8.599 11.151 1.00 96.69 86 THR A N 1
ATOM 616 C CA . THR A 1 86 ? -0.750 9.817 11.366 1.00 96.69 86 THR A CA 1
ATOM 617 C C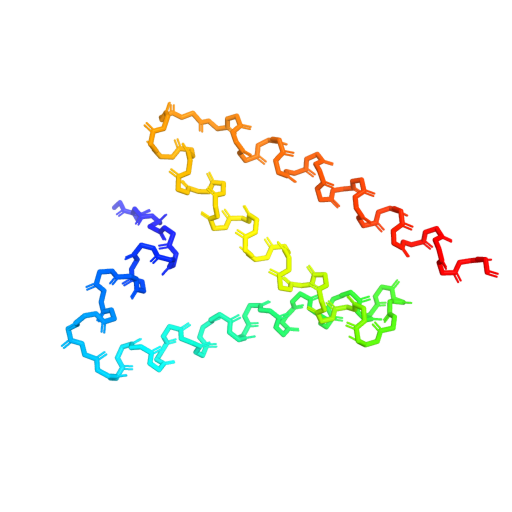 . THR A 1 86 ? -2.076 9.749 10.613 1.00 96.69 86 THR A C 1
ATOM 619 O O . THR A 1 86 ? -3.128 9.939 11.223 1.00 96.69 86 THR A O 1
ATOM 622 N N . LEU A 1 87 ? -2.046 9.389 9.326 1.00 95.75 87 LEU A N 1
ATOM 623 C CA . LEU A 1 87 ? -3.240 9.271 8.487 1.00 95.75 87 LEU A CA 1
ATOM 624 C C . LEU A 1 87 ? -4.256 8.275 9.065 1.00 95.75 87 LEU A C 1
ATOM 626 O O . LEU A 1 87 ? -5.437 8.594 9.185 1.00 95.75 87 LEU A O 1
ATOM 630 N N . LEU A 1 88 ? -3.801 7.086 9.470 1.00 94.25 88 LEU A N 1
ATOM 631 C CA . LEU A 1 88 ? -4.668 6.052 10.045 1.00 94.25 88 LEU A CA 1
ATOM 632 C C . LEU A 1 88 ? -5.268 6.481 11.388 1.00 94.25 88 LEU A C 1
ATOM 634 O O . LEU A 1 88 ? -6.441 6.203 11.649 1.00 94.25 88 LEU A O 1
ATOM 638 N N . THR A 1 89 ? -4.490 7.185 12.213 1.00 93.50 89 THR A N 1
ATOM 639 C CA . THR A 1 89 ? -4.951 7.718 13.503 1.00 93.50 89 THR A CA 1
ATOM 640 C C . THR A 1 89 ? -6.022 8.788 13.299 1.00 93.50 89 THR A C 1
ATOM 642 O O . THR A 1 89 ? -7.077 8.729 13.926 1.00 93.50 89 THR A O 1
ATOM 645 N N . GLN A 1 90 ? -5.804 9.719 12.369 1.00 92.06 90 GLN A N 1
ATOM 646 C CA . GLN A 1 90 ? -6.779 10.761 12.032 1.00 92.06 90 GLN A CA 1
ATOM 647 C C . GLN A 1 90 ? -8.057 10.177 11.425 1.00 92.06 90 GLN A C 1
ATOM 649 O O . GLN A 1 90 ? -9.159 10.576 11.797 1.00 92.06 90 GLN A O 1
ATOM 654 N N . ALA A 1 91 ? -7.925 9.201 10.524 1.00 90.25 91 ALA A N 1
ATOM 655 C CA . ALA A 1 91 ? -9.069 8.506 9.943 1.00 90.25 91 ALA A CA 1
ATOM 656 C C . ALA A 1 91 ? -9.892 7.765 11.011 1.00 90.25 91 ALA A C 1
ATOM 658 O O . ALA A 1 91 ? -11.113 7.697 10.900 1.00 90.25 91 ALA A O 1
ATOM 659 N N . ARG A 1 92 ? -9.238 7.256 12.067 1.00 86.31 92 ARG A N 1
ATOM 660 C CA . ARG A 1 92 ? -9.909 6.639 13.220 1.00 86.31 92 ARG A CA 1
ATOM 661 C C . ARG A 1 92 ? -10.610 7.663 14.114 1.00 86.31 92 ARG A C 1
ATOM 663 O O . ARG A 1 92 ? -11.668 7.335 14.638 1.00 86.31 92 ARG A O 1
ATOM 670 N N . ALA A 1 93 ? -10.041 8.857 14.289 1.00 82.00 93 ALA A N 1
ATOM 671 C CA . ALA A 1 93 ? -10.635 9.930 15.090 1.00 82.00 93 ALA A CA 1
ATOM 672 C C . ALA A 1 93 ? -11.919 10.474 14.443 1.00 82.00 93 ALA A C 1
ATOM 674 O O . ALA A 1 93 ? -12.956 10.469 15.090 1.00 82.00 93 ALA A O 1
ATOM 675 N N . LYS A 1 94 ? -11.894 10.763 13.131 1.00 74.06 94 LYS A N 1
ATOM 676 C CA . LYS A 1 94 ? -13.074 11.207 12.354 1.00 74.06 94 LYS A CA 1
ATOM 677 C C . LYS A 1 94 ? -14.249 10.218 12.337 1.00 74.06 94 LYS A C 1
ATOM 679 O O . LYS A 1 94 ? -15.314 10.543 11.836 1.00 74.06 94 LYS A O 1
ATOM 684 N N . ARG A 1 95 ? -14.043 8.982 12.800 1.00 66.19 95 ARG A N 1
ATOM 685 C CA . ARG A 1 95 ? -15.094 7.965 12.965 1.00 66.19 95 ARG A CA 1
ATOM 686 C C . ARG A 1 95 ? -15.910 8.181 14.247 1.00 66.19 95 ARG A C 1
ATOM 688 O O . ARG A 1 95 ? -16.975 7.594 14.383 1.00 66.19 95 ARG A O 1
ATOM 695 N N . GLN A 1 96 ? -15.338 8.861 15.240 1.00 58.12 96 GLN A N 1
ATOM 696 C CA . GLN A 1 96 ? -15.928 9.021 16.574 1.00 58.12 96 GLN A CA 1
ATOM 697 C C . GLN A 1 96 ? -16.735 10.314 16.719 1.00 58.12 96 GLN A C 1
ATOM 699 O O . GLN A 1 96 ? -17.407 10.466 17.737 1.00 58.12 96 GLN A O 1
ATOM 704 N N . ASP A 1 97 ? -16.653 11.183 15.715 1.00 52.28 97 ASP A N 1
ATOM 705 C CA . ASP A 1 97 ? -17.430 12.411 15.555 1.00 52.28 97 ASP A CA 1
ATOM 706 C C . ASP A 1 97 ? -18.714 12.120 14.760 1.00 52.28 97 ASP A C 1
ATOM 708 O O . ASP A 1 97 ? -19.759 12.726 15.085 1.00 52.28 97 ASP A O 1
#

Organism: NCBI:txid2364212

pLDDT: mean 83.87, std 17.36, range [31.33, 98.0]